Protein AF-A0A6L5WJ77-F1 (afdb_monomer_lite)

InterPro domains:
  IPR001638 Solute-binding protein family 3/N-terminal domain of MltF [PF00497] (5-74)
  IPR018313 Solute-binding protein family 3, conserved site [PS01039] (27-40)
  IPR051455 Bacterial solute-binding protein 3 [PTHR30085] (2-74)

Organism: NCBI:txid2608384

pLDDT: mean 94.42, std 6.98, range [60.84, 98.56]

Secondary structure (DSSP, 8-state):
---EEEEEEESEETTTEEE-TTS-EESHHHHHHHHHHHHHH-TTSEEEEEEE-GGGHHHHHHTTS-SEE-S----

Sequence (75 aa):
SQKRIKIGVRLSQPPFSVLDGNGNFEGFEVELAKKIGEKIIGRGAKIELVGVNANDRVKFLNDNVADLMIANFTQ

Foldseek 3Di:
DFAEFEEEEECDDPQQWHQDPVRDIHHDLVVVQVVVRCVVRHPPGYYHYDHDDLVCVVVCCVVVVGVYYSYDDDD

Structure (mmCIF, N/CA/C/O backbone):
data_AF-A0A6L5WJ77-F1
#
_entry.id   AF-A0A6L5WJ77-F1
#
loop_
_atom_site.group_PDB
_atom_site.id
_atom_site.type_symbol
_atom_site.label_atom_id
_atom_site.label_alt_id
_atom_site.label_comp_id
_atom_site.label_asym_id
_atom_site.label_entity_id
_atom_site.label_seq_id
_atom_site.pdbx_PDB_ins_code
_atom_site.Cartn_x
_atom_site.Cartn_y
_atom_site.Cartn_z
_atom_site.occupancy
_atom_site.B_iso_or_equiv
_atom_site.auth_seq_id
_atom_site.auth_comp_id
_atom_site.auth_asym_id
_atom_site.auth_atom_id
_atom_site.pdbx_PDB_model_num
ATOM 1 N N . SER A 1 1 ? -13.833 1.304 17.999 1.00 66.75 1 SER A N 1
ATOM 2 C CA . SER A 1 1 ? -12.947 0.651 17.013 1.00 66.75 1 SER A CA 1
ATOM 3 C C . SER A 1 1 ? -11.746 1.551 16.760 1.00 66.75 1 SER A C 1
ATOM 5 O O . SER A 1 1 ? -11.901 2.767 16.779 1.00 66.75 1 SER A O 1
ATOM 7 N N . GLN A 1 2 ? -10.543 0.999 16.577 1.00 82.25 2 GLN A N 1
ATOM 8 C CA . GLN A 1 2 ? -9.384 1.802 16.165 1.00 82.25 2 GLN A CA 1
ATOM 9 C C . GLN A 1 2 ? -9.581 2.234 14.703 1.00 82.25 2 GLN A C 1
ATOM 11 O O . GLN A 1 2 ? -9.908 1.398 13.860 1.00 82.25 2 GLN A O 1
ATOM 16 N N . LYS A 1 3 ? -9.418 3.528 14.398 1.00 91.00 3 LYS A N 1
ATOM 17 C CA . LYS A 1 3 ? -9.480 4.035 13.017 1.00 91.00 3 LYS A CA 1
ATOM 18 C C . LYS A 1 3 ? -8.350 3.412 12.190 1.00 91.00 3 LYS A C 1
ATOM 20 O O . LYS A 1 3 ? -7.225 3.300 12.683 1.00 91.00 3 LYS A O 1
ATOM 25 N N . ARG A 1 4 ? -8.650 3.026 10.948 1.00 95.38 4 ARG A N 1
ATOM 26 C CA . ARG A 1 4 ? -7.689 2.445 10.005 1.00 95.38 4 ARG A CA 1
ATOM 27 C C . ARG A 1 4 ? -7.899 3.001 8.599 1.00 95.38 4 ARG A C 1
ATOM 29 O O . ARG A 1 4 ? -9.044 3.217 8.219 1.00 95.38 4 ARG A O 1
ATOM 36 N N . ILE A 1 5 ? -6.805 3.154 7.857 1.00 97.62 5 ILE A N 1
ATOM 37 C CA . ILE A 1 5 ? -6.789 3.368 6.405 1.00 97.62 5 ILE A CA 1
ATOM 38 C C . ILE A 1 5 ? -5.838 2.359 5.750 1.00 97.62 5 ILE A C 1
ATOM 40 O O . ILE A 1 5 ? -4.762 2.085 6.290 1.00 97.62 5 ILE A O 1
ATOM 44 N N . LYS A 1 6 ? -6.238 1.797 4.612 1.00 98.38 6 LYS A N 1
ATOM 45 C CA . LYS A 1 6 ? -5.452 0.883 3.779 1.00 98.38 6 LYS A CA 1
ATOM 46 C C . LYS A 1 6 ? -4.950 1.637 2.554 1.00 98.38 6 LYS A C 1
ATOM 48 O O . LYS A 1 6 ? -5.756 2.138 1.774 1.00 98.38 6 LYS A O 1
ATOM 53 N N . ILE A 1 7 ? -3.639 1.729 2.372 1.00 98.56 7 ILE A N 1
ATOM 54 C CA . ILE A 1 7 ? -3.027 2.498 1.282 1.00 98.56 7 ILE A CA 1
ATOM 55 C C . ILE A 1 7 ? -2.172 1.564 0.433 1.00 98.56 7 ILE A C 1
ATOM 57 O O . ILE A 1 7 ? -1.279 0.896 0.950 1.00 98.56 7 ILE A O 1
ATOM 61 N N . GLY A 1 8 ? -2.449 1.504 -0.868 1.00 98.19 8 GLY A N 1
ATOM 62 C CA . GLY A 1 8 ? -1.678 0.689 -1.795 1.00 98.19 8 GLY A CA 1
ATOM 63 C C . GLY A 1 8 ? -0.372 1.344 -2.223 1.00 98.19 8 GLY A C 1
ATOM 64 O O . GLY A 1 8 ? -0.372 2.522 -2.587 1.00 98.19 8 GLY A O 1
ATOM 65 N N . VAL A 1 9 ? 0.706 0.560 -2.216 1.00 98.12 9 VAL A N 1
ATOM 66 C CA . VAL A 1 9 ? 2.068 0.926 -2.645 1.00 98.12 9 VAL A CA 1
ATOM 67 C C . VAL A 1 9 ? 2.680 -0.206 -3.481 1.00 98.12 9 VAL A C 1
ATOM 69 O O . VAL A 1 9 ? 2.244 -1.359 -3.401 1.00 98.12 9 VAL A O 1
ATOM 72 N N . ARG A 1 10 ? 3.668 0.095 -4.330 1.00 96.25 10 ARG A N 1
ATOM 73 C CA . ARG A 1 10 ? 4.252 -0.902 -5.246 1.00 96.25 10 ARG A CA 1
ATOM 74 C 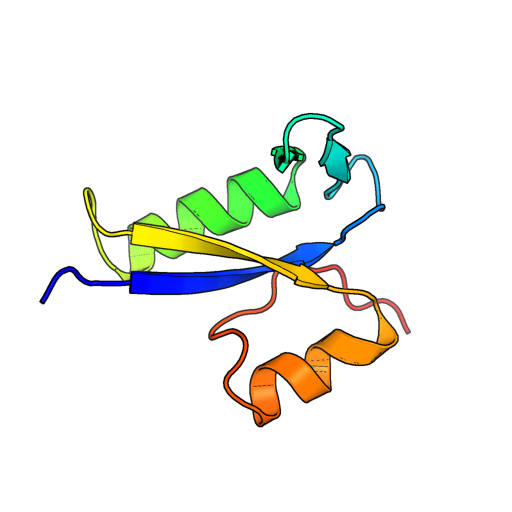C . ARG A 1 10 ? 5.052 -1.975 -4.501 1.00 96.25 10 ARG A C 1
ATOM 76 O O . ARG A 1 10 ? 5.808 -1.682 -3.589 1.00 96.25 10 ARG A O 1
ATOM 83 N N . LEU A 1 11 ? 4.946 -3.226 -4.953 1.00 96.50 11 LEU A N 1
ATOM 84 C CA . LEU A 1 11 ? 5.746 -4.333 -4.403 1.00 96.50 11 LEU A CA 1
ATOM 85 C C . LEU A 1 11 ? 7.241 -4.235 -4.754 1.00 96.50 11 LEU A C 1
ATOM 87 O O . LEU A 1 11 ? 8.092 -4.623 -3.959 1.00 96.50 11 LEU A O 1
ATOM 91 N N . SER A 1 12 ? 7.567 -3.750 -5.954 1.00 95.25 12 SER A N 1
ATOM 92 C CA . SER A 1 12 ? 8.939 -3.736 -6.477 1.00 95.25 12 SER A CA 1
ATOM 93 C C . SER A 1 12 ? 9.123 -2.618 -7.507 1.00 95.25 12 SER A C 1
ATOM 95 O O . SER A 1 12 ? 9.048 -2.827 -8.717 1.00 95.25 12 SER A O 1
ATOM 97 N N . GLN A 1 13 ? 9.276 -1.386 -7.025 1.00 94.50 13 GLN A N 1
ATOM 98 C CA . GLN A 1 13 ? 9.603 -0.214 -7.836 1.00 94.50 13 GLN A CA 1
ATOM 99 C C . GLN A 1 13 ? 10.514 0.753 -7.053 1.00 94.50 13 GLN A C 1
ATOM 101 O O . GLN A 1 13 ? 10.096 1.862 -6.720 1.00 94.50 13 GLN A O 1
ATOM 106 N N . PRO A 1 14 ? 11.761 0.374 -6.726 1.00 93.88 14 PRO A N 1
ATOM 107 C CA . PRO A 1 14 ? 12.710 1.319 -6.144 1.00 93.88 14 PRO A CA 1
ATOM 108 C C . PRO A 1 14 ? 12.993 2.487 -7.116 1.00 93.88 14 PRO A C 1
ATOM 110 O O . PRO A 1 14 ? 12.977 2.283 -8.332 1.00 93.88 14 PRO A O 1
ATOM 113 N N . PRO A 1 15 ? 13.242 3.715 -6.617 1.00 94.88 15 PRO A N 1
ATOM 114 C CA . PRO A 1 15 ? 13.282 4.127 -5.205 1.00 94.88 15 PRO A CA 1
ATOM 115 C C . PRO A 1 15 ? 11.902 4.515 -4.622 1.00 94.88 15 PRO A C 1
ATOM 117 O O . PRO A 1 15 ? 11.818 5.078 -3.530 1.00 94.88 15 PRO A O 1
ATOM 120 N N . PHE A 1 16 ? 10.811 4.257 -5.348 1.00 95.69 16 PHE A N 1
ATOM 121 C CA . PHE A 1 16 ? 9.459 4.669 -4.968 1.00 95.69 16 PHE A CA 1
ATOM 122 C C . PHE A 1 16 ? 8.856 3.770 -3.888 1.00 95.69 16 PHE A C 1
ATOM 124 O O . PHE A 1 16 ? 8.469 4.272 -2.835 1.00 95.69 16 PHE A O 1
ATOM 131 N N . SER A 1 17 ? 8.819 2.456 -4.109 1.00 97.19 17 SER A N 1
ATOM 132 C CA . SER A 1 17 ? 8.407 1.491 -3.089 1.00 97.19 17 SER A CA 1
ATOM 133 C C . SER A 1 17 ? 9.014 0.109 -3.326 1.00 97.19 17 SER A C 1
ATOM 135 O O . SER A 1 17 ? 9.118 -0.341 -4.468 1.00 97.19 17 SER A O 1
ATOM 137 N N . VAL A 1 18 ? 9.413 -0.570 -2.255 1.00 97.19 18 VAL A N 1
ATOM 138 C CA . VAL A 1 18 ? 9.871 -1.964 -2.270 1.00 97.19 18 VAL A CA 1
ATOM 139 C C . VAL A 1 18 ? 9.380 -2.681 -1.014 1.00 97.19 18 VAL A C 1
ATOM 141 O O . VAL A 1 18 ? 9.382 -2.088 0.064 1.00 97.19 18 VAL A O 1
ATOM 144 N N . LEU A 1 19 ? 8.952 -3.936 -1.160 1.00 97.62 19 LEU A N 1
ATOM 145 C CA . LEU A 1 19 ? 8.749 -4.863 -0.046 1.00 97.62 19 LEU A CA 1
ATOM 146 C C . LEU A 1 19 ? 10.057 -5.623 0.209 1.00 97.62 19 LEU A C 1
ATOM 148 O O . LEU A 1 19 ? 10.541 -6.323 -0.683 1.00 97.62 19 LEU A O 1
ATOM 152 N N . ASP A 1 20 ? 10.638 -5.468 1.396 1.00 94.81 20 ASP A N 1
ATOM 153 C CA . ASP A 1 20 ? 11.870 -6.157 1.785 1.00 94.81 20 ASP A CA 1
ATOM 154 C C . ASP A 1 20 ? 11.618 -7.625 2.198 1.00 94.81 20 ASP A C 1
ATOM 156 O O . ASP A 1 20 ? 10.481 -8.090 2.324 1.00 94.81 20 ASP A O 1
ATOM 160 N N . GLY A 1 21 ? 12.699 -8.375 2.440 1.00 95.50 21 GLY A N 1
ATOM 161 C CA . GLY A 1 21 ? 12.621 -9.775 2.880 1.00 95.50 21 GLY A CA 1
ATOM 162 C C . GLY A 1 21 ? 12.046 -9.979 4.290 1.00 95.50 21 GLY A C 1
ATOM 163 O O . GLY A 1 21 ? 11.737 -11.110 4.655 1.00 95.50 21 GLY A O 1
ATOM 164 N N . ASN A 1 22 ? 11.883 -8.908 5.069 1.00 96.56 22 ASN A N 1
ATOM 165 C CA . ASN A 1 22 ? 11.296 -8.930 6.409 1.00 96.56 22 ASN A CA 1
ATOM 166 C C . ASN A 1 22 ? 9.798 -8.577 6.394 1.00 96.56 22 ASN A C 1
ATOM 168 O O . ASN A 1 22 ? 9.162 -8.569 7.448 1.00 96.56 22 ASN A O 1
ATOM 172 N N . GLY A 1 23 ? 9.227 -8.275 5.222 1.00 95.19 23 GLY A N 1
ATOM 173 C CA . GLY A 1 23 ? 7.833 -7.862 5.074 1.00 95.19 23 GLY A CA 1
ATOM 174 C C . GLY A 1 23 ? 7.585 -6.371 5.330 1.00 95.19 23 GLY A C 1
ATOM 175 O O . GLY A 1 23 ? 6.435 -5.972 5.523 1.00 95.19 23 GLY A O 1
ATOM 176 N N . ASN A 1 24 ? 8.631 -5.540 5.330 1.00 97.31 24 ASN A N 1
ATOM 177 C CA . ASN A 1 24 ? 8.533 -4.093 5.482 1.00 97.31 24 ASN A CA 1
ATOM 178 C C . ASN A 1 24 ? 8.528 -3.391 4.125 1.00 97.31 24 ASN A C 1
ATOM 180 O O . ASN A 1 24 ? 9.286 -3.728 3.220 1.00 97.31 24 ASN A O 1
ATOM 184 N N . PHE A 1 25 ? 7.695 -2.361 4.009 1.00 98.12 25 PHE A N 1
ATOM 185 C CA . PHE A 1 25 ? 7.725 -1.457 2.867 1.00 98.12 25 PHE A CA 1
ATOM 186 C C . PHE A 1 25 ? 8.655 -0.270 3.130 1.00 98.12 25 PHE A C 1
ATOM 188 O O . PHE A 1 25 ? 8.567 0.370 4.186 1.00 98.12 25 PHE A O 1
ATOM 195 N N . GLU A 1 26 ? 9.460 0.082 2.129 1.00 97.94 26 GLU A N 1
ATOM 196 C CA . GLU A 1 26 ? 10.366 1.238 2.135 1.00 97.94 26 GLU A CA 1
ATOM 197 C C . GLU A 1 26 ? 10.292 2.022 0.817 1.00 97.94 26 GLU A C 1
ATOM 199 O O . GLU A 1 26 ? 9.889 1.474 -0.208 1.00 97.94 26 GLU A O 1
ATOM 204 N N . GLY A 1 27 ? 10.673 3.305 0.839 1.00 97.06 27 GLY A N 1
ATOM 205 C CA . GLY A 1 27 ? 10.733 4.178 -0.341 1.00 97.06 27 GLY A CA 1
ATOM 206 C C . GLY A 1 27 ? 9.863 5.436 -0.251 1.00 97.06 27 GLY A C 1
ATOM 207 O O . GLY A 1 27 ? 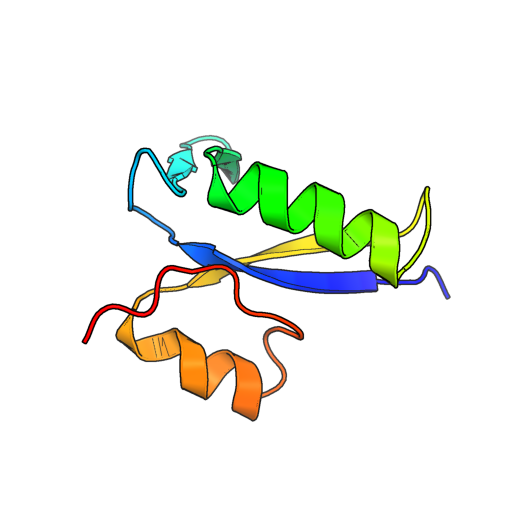9.092 5.632 0.693 1.00 97.06 27 GLY A O 1
ATOM 208 N N . PHE A 1 28 ? 9.982 6.302 -1.259 1.00 97.38 28 PHE A N 1
ATOM 209 C CA . PHE A 1 28 ? 9.293 7.597 -1.300 1.00 97.38 28 PHE A CA 1
ATOM 210 C C . PHE A 1 28 ? 7.760 7.494 -1.180 1.00 97.38 28 PHE A C 1
ATOM 212 O O . PHE A 1 28 ? 7.148 8.215 -0.390 1.00 97.38 28 PHE A O 1
ATOM 219 N N . GLU A 1 29 ? 7.123 6.586 -1.926 1.00 96.50 29 GLU A N 1
ATOM 220 C CA . GLU A 1 29 ? 5.666 6.387 -1.888 1.00 96.50 29 GLU A CA 1
ATOM 221 C C . GLU A 1 29 ? 5.204 5.890 -0.518 1.00 96.50 29 GLU A C 1
ATOM 223 O O . GLU A 1 29 ? 4.121 6.246 -0.056 1.00 96.50 29 GLU A O 1
ATOM 228 N N . VAL A 1 30 ? 6.048 5.114 0.163 1.00 97.94 30 VAL A N 1
ATOM 229 C CA . VAL A 1 30 ? 5.761 4.579 1.494 1.00 97.94 30 VAL A CA 1
ATOM 230 C C . VAL A 1 30 ? 5.760 5.687 2.539 1.00 97.94 30 VAL A C 1
ATOM 232 O O . VAL A 1 30 ? 4.851 5.761 3.371 1.00 97.94 30 VAL A O 1
ATOM 235 N N . GLU A 1 31 ? 6.755 6.573 2.501 1.00 97.88 31 GLU A N 1
ATOM 236 C CA . GLU A 1 31 ? 6.794 7.741 3.382 1.00 97.88 31 GLU A CA 1
ATOM 237 C C . GLU A 1 31 ? 5.622 8.687 3.119 1.00 97.88 31 GLU A C 1
ATOM 239 O O . GLU A 1 31 ? 4.992 9.180 4.062 1.00 97.88 31 GLU A O 1
ATOM 244 N N . LEU A 1 32 ? 5.297 8.907 1.843 1.00 97.62 32 LEU A N 1
ATOM 245 C CA . LEU A 1 32 ? 4.162 9.725 1.441 1.00 97.62 32 LEU A CA 1
ATOM 246 C C . LEU A 1 32 ? 2.835 9.121 1.928 1.00 97.62 32 LEU A C 1
ATOM 248 O O . LEU A 1 32 ? 2.023 9.841 2.509 1.00 97.62 32 LEU A O 1
ATOM 252 N N . ALA A 1 33 ? 2.643 7.807 1.779 1.00 97.81 33 ALA A N 1
ATOM 253 C CA . ALA A 1 33 ? 1.476 7.078 2.279 1.00 97.81 33 ALA A CA 1
ATOM 254 C C . ALA A 1 33 ? 1.314 7.204 3.791 1.00 97.81 33 ALA A C 1
ATOM 256 O O . ALA A 1 33 ? 0.220 7.515 4.265 1.00 97.81 33 ALA A O 1
ATOM 257 N N . LYS A 1 34 ? 2.400 7.044 4.553 1.00 96.88 34 LYS A N 1
ATOM 258 C CA . LYS A 1 34 ? 2.374 7.220 6.011 1.00 96.88 34 LYS A CA 1
ATOM 259 C C . LYS A 1 34 ? 1.976 8.652 6.395 1.00 96.88 34 LYS A C 1
ATOM 261 O O . LYS A 1 34 ? 1.084 8.834 7.221 1.00 96.88 34 LYS A O 1
ATOM 266 N N . LYS A 1 35 ? 2.562 9.671 5.754 1.00 97.06 35 LYS A N 1
ATOM 267 C CA . LYS A 1 35 ? 2.259 11.087 6.044 1.00 97.06 35 LYS A CA 1
ATOM 268 C C . LYS A 1 35 ? 0.826 11.480 5.668 1.00 97.06 35 LYS A C 1
ATOM 270 O O . LYS A 1 35 ? 0.148 12.137 6.457 1.00 97.06 35 LYS A O 1
ATOM 275 N N . ILE A 1 36 ? 0.353 11.080 4.485 1.00 97.31 36 ILE A N 1
ATOM 276 C CA . ILE A 1 36 ? -1.020 11.356 4.036 1.00 97.31 36 ILE A CA 1
ATOM 277 C C . ILE A 1 36 ? -2.026 10.598 4.905 1.00 97.31 36 ILE A C 1
ATOM 279 O O . ILE A 1 36 ? -2.996 11.196 5.367 1.00 97.31 36 ILE A O 1
ATOM 283 N N . GLY A 1 37 ? -1.771 9.318 5.189 1.00 97.12 37 GLY A N 1
ATOM 284 C CA . GLY A 1 37 ? -2.601 8.513 6.080 1.00 97.12 37 GLY A CA 1
ATOM 285 C C . GLY A 1 37 ? -2.762 9.174 7.448 1.00 97.12 37 GLY A C 1
ATOM 286 O O . GLY A 1 37 ? -3.886 9.441 7.863 1.00 97.12 37 GLY A O 1
ATOM 287 N N . GLU A 1 38 ? -1.659 9.539 8.111 1.00 95.94 38 GLU A N 1
ATOM 288 C CA . GLU A 1 38 ? -1.696 10.225 9.412 1.00 95.94 38 GLU A CA 1
ATOM 289 C C . GLU A 1 38 ? -2.504 11.530 9.348 1.00 95.94 38 GLU A C 1
ATOM 291 O O . GLU A 1 38 ? -3.289 11.818 10.253 1.00 95.94 38 GLU A O 1
ATOM 296 N N . LYS A 1 39 ? -2.365 12.306 8.265 1.00 96.31 39 LYS A N 1
ATOM 297 C CA . LYS A 1 39 ? -3.115 13.555 8.078 1.00 96.31 39 LYS A CA 1
ATOM 298 C C . LYS A 1 39 ? -4.626 13.328 7.942 1.00 96.31 39 LYS A C 1
ATOM 300 O O . LYS A 1 39 ? -5.388 14.170 8.411 1.00 96.31 39 LYS A O 1
ATOM 305 N N . ILE A 1 40 ? -5.049 12.223 7.322 1.00 96.25 40 ILE A N 1
ATOM 306 C CA . ILE A 1 40 ? -6.465 11.883 7.1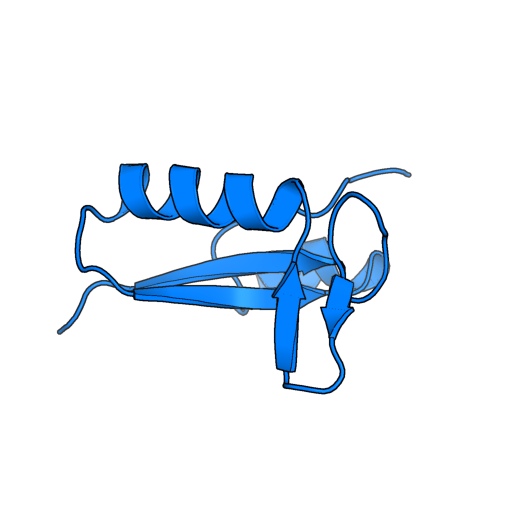09 1.00 96.25 40 ILE A CA 1
ATOM 307 C C . ILE A 1 40 ? -7.099 11.314 8.384 1.00 96.25 40 ILE A C 1
ATOM 309 O O . ILE A 1 40 ? -8.160 11.775 8.803 1.00 96.25 40 ILE A O 1
ATOM 313 N N . ILE A 1 41 ? -6.477 10.300 8.997 1.00 95.12 41 ILE A N 1
ATOM 314 C CA . ILE A 1 41 ? -7.098 9.541 10.101 1.00 95.12 41 ILE A CA 1
ATOM 315 C C . ILE A 1 41 ? -6.637 9.970 11.501 1.00 95.12 41 ILE A C 1
ATOM 317 O O . ILE A 1 41 ? -7.232 9.539 12.495 1.00 95.12 41 ILE A O 1
ATOM 321 N N . GLY A 1 42 ? -5.651 10.866 11.582 1.00 92.69 42 GLY A N 1
ATOM 322 C CA . GLY A 1 42 ? -5.077 11.385 12.819 1.00 92.69 42 GLY A CA 1
ATOM 323 C C . GLY A 1 42 ? -3.932 10.528 13.370 1.00 92.69 42 GLY A C 1
ATOM 324 O O . GLY A 1 42 ? -3.747 9.364 13.009 1.00 92.69 42 GLY A O 1
ATOM 325 N N . ARG A 1 43 ? -3.161 11.115 14.293 1.00 86.44 43 ARG A N 1
ATOM 326 C CA . ARG A 1 43 ? -2.068 10.437 15.009 1.00 86.44 43 ARG A CA 1
ATOM 327 C C . ARG A 1 43 ? -2.575 9.253 15.835 1.00 86.44 43 ARG A C 1
ATOM 329 O O . ARG A 1 43 ? -3.626 9.336 16.462 1.00 86.44 43 ARG A O 1
ATOM 336 N N . GLY A 1 44 ? -1.801 8.166 15.860 1.00 82.88 44 GLY A N 1
ATOM 337 C CA . GLY A 1 44 ? -2.111 6.946 16.622 1.00 82.88 44 GLY A CA 1
ATOM 338 C C . GLY A 1 44 ? -3.132 6.007 15.963 1.00 82.88 44 GLY A C 1
ATOM 339 O O . GLY A 1 44 ? -3.429 4.937 16.501 1.00 82.88 44 GLY A O 1
ATOM 340 N N . ALA A 1 45 ? -3.666 6.376 14.798 1.00 88.88 45 ALA A N 1
ATOM 341 C CA . ALA A 1 45 ? -4.521 5.509 14.001 1.00 88.88 45 ALA A CA 1
ATOM 342 C C . ALA A 1 45 ? -3.687 4.552 13.122 1.00 88.88 45 ALA A C 1
ATOM 344 O O . ALA A 1 45 ? -2.512 4.800 12.846 1.00 88.88 45 ALA A O 1
ATOM 345 N N . LYS A 1 46 ? -4.280 3.426 12.704 1.00 95.56 46 LYS A N 1
ATOM 346 C CA . LYS A 1 46 ? -3.552 2.366 11.992 1.00 95.56 46 LYS A CA 1
ATOM 347 C C . LYS A 1 46 ? -3.479 2.662 10.493 1.00 95.56 46 LYS A C 1
ATOM 349 O O . LYS A 1 46 ? -4.505 2.713 9.820 1.00 95.56 46 LYS A O 1
ATOM 354 N N . ILE A 1 47 ? -2.269 2.784 9.963 1.00 97.06 47 ILE A N 1
ATOM 355 C CA . ILE A 1 47 ? -2.016 2.871 8.521 1.00 97.06 47 ILE A CA 1
ATOM 356 C C . ILE A 1 47 ? -1.549 1.492 8.062 1.00 97.06 47 ILE A C 1
ATOM 358 O O . ILE A 1 47 ? -0.539 0.987 8.546 1.00 97.06 47 ILE A O 1
ATOM 362 N N . GLU A 1 48 ? -2.312 0.863 7.177 1.00 97.50 48 GLU A N 1
ATOM 363 C CA . GLU A 1 48 ? -2.024 -0.463 6.633 1.00 97.50 48 GLU A CA 1
ATOM 364 C C . GLU A 1 48 ? -1.560 -0.311 5.184 1.00 97.50 48 GLU A C 1
ATOM 366 O O . GLU A 1 48 ? -2.269 0.265 4.362 1.00 97.50 48 GLU A O 1
ATOM 371 N N . LEU A 1 49 ? -0.354 -0.784 4.876 1.00 98.19 49 LEU A N 1
ATOM 372 C CA . LEU A 1 49 ? 0.180 -0.737 3.519 1.00 98.19 49 LEU A CA 1
ATOM 373 C C . LEU A 1 49 ? -0.188 -2.021 2.782 1.00 98.19 49 LEU A C 1
ATOM 375 O O . LEU A 1 49 ? 0.021 -3.117 3.299 1.00 98.19 49 LEU A O 1
ATOM 379 N N . VAL A 1 50 ? -0.730 -1.870 1.577 1.00 98.12 50 VAL A N 1
ATOM 380 C CA . VAL A 1 50 ? -1.144 -2.979 0.715 1.00 98.12 50 VAL A CA 1
ATOM 381 C C . VAL A 1 50 ? -0.209 -3.028 -0.489 1.00 98.12 50 VAL A C 1
ATOM 383 O O . VAL A 1 50 ? -0.145 -2.086 -1.274 1.00 98.12 50 VAL A O 1
ATOM 386 N N . GLY A 1 51 ? 0.520 -4.127 -0.649 1.00 97.50 51 GLY A N 1
ATOM 387 C CA . GLY A 1 51 ? 1.363 -4.326 -1.825 1.00 97.50 51 GLY A CA 1
ATOM 388 C C . GLY A 1 51 ? 0.523 -4.533 -3.080 1.00 97.50 51 GLY A C 1
ATOM 389 O O . GLY A 1 51 ? -0.385 -5.363 -3.081 1.00 97.50 51 GLY A O 1
ATOM 390 N N . VAL A 1 52 ? 0.824 -3.797 -4.150 1.00 96.69 52 VAL A N 1
ATOM 391 C CA . VAL A 1 52 ? 0.065 -3.870 -5.404 1.00 96.69 52 VAL A CA 1
ATOM 392 C C . VAL A 1 52 ? 0.978 -3.935 -6.632 1.00 96.69 52 VAL A C 1
ATOM 394 O O . VAL A 1 52 ? 2.019 -3.271 -6.699 1.00 96.69 52 VAL A O 1
ATOM 397 N N . ASN A 1 53 ? 0.578 -4.730 -7.629 1.00 95.06 53 ASN A N 1
ATOM 398 C CA . ASN A 1 53 ? 1.152 -4.683 -8.975 1.00 95.06 53 ASN A CA 1
ATOM 399 C C . ASN A 1 53 ? 0.447 -3.612 -9.817 1.00 95.06 53 ASN A C 1
ATOM 401 O O . ASN A 1 53 ? -0.688 -3.237 -9.540 1.00 95.06 53 ASN A O 1
ATOM 405 N N . ALA A 1 54 ? 1.086 -3.141 -10.889 1.00 94.00 54 ALA A N 1
ATOM 406 C CA . ALA A 1 54 ? 0.536 -2.070 -11.727 1.00 94.00 54 ALA A CA 1
ATOM 407 C C . ALA A 1 54 ? -0.883 -2.371 -12.264 1.00 94.00 54 ALA A C 1
ATOM 409 O O . ALA A 1 54 ? -1.749 -1.494 -12.243 1.00 94.00 54 ALA A O 1
ATOM 410 N N . ASN A 1 55 ? -1.134 -3.616 -12.674 1.00 94.31 55 ASN A N 1
ATOM 411 C CA . ASN A 1 55 ? -2.412 -4.037 -13.255 1.00 94.31 55 ASN A CA 1
ATOM 412 C C . ASN A 1 55 ? -3.548 -4.132 -12.220 1.00 94.31 55 ASN A C 1
ATOM 414 O O . ASN A 1 55 ? -4.716 -4.014 -12.579 1.00 94.31 55 ASN A O 1
ATOM 418 N N . ASP A 1 56 ? -3.219 -4.292 -10.936 1.00 95.50 56 ASP A N 1
ATOM 419 C CA . ASP A 1 56 ? -4.204 -4.566 -9.883 1.00 95.50 56 ASP A CA 1
ATOM 420 C C . ASP A 1 56 ? -4.723 -3.298 -9.189 1.00 95.50 56 ASP A C 1
ATOM 422 O O . ASP A 1 56 ? -5.716 -3.350 -8.466 1.00 95.50 56 ASP A O 1
ATOM 426 N N . ARG A 1 57 ? -4.093 -2.136 -9.415 1.00 95.12 57 ARG A N 1
ATOM 427 C CA . ARG A 1 57 ? -4.366 -0.887 -8.672 1.00 95.12 57 ARG A CA 1
ATOM 428 C C . ARG A 1 57 ? -5.830 -0.461 -8.703 1.00 95.12 57 ARG A C 1
ATOM 430 O O . ARG A 1 57 ? -6.411 -0.177 -7.659 1.00 95.12 57 ARG A O 1
ATOM 437 N N . VAL A 1 58 ? -6.424 -0.417 -9.896 1.00 95.75 58 VAL A N 1
ATOM 438 C CA . VAL A 1 58 ? -7.823 0.011 -10.072 1.00 95.75 58 VAL A CA 1
ATOM 439 C C . VAL A 1 58 ? -8.774 -1.028 -9.485 1.00 95.75 58 VAL A C 1
ATOM 441 O O . VAL A 1 58 ? -9.720 -0.674 -8.786 1.00 95.75 58 VAL A O 1
ATOM 444 N N . LYS A 1 59 ? -8.483 -2.317 -9.696 1.00 97.31 59 LYS A N 1
ATOM 445 C CA . LYS A 1 59 ? -9.265 -3.416 -9.123 1.00 97.31 59 LYS A CA 1
ATOM 446 C C . LYS A 1 59 ? -9.262 -3.364 -7.594 1.00 97.31 59 LYS A C 1
ATOM 448 O O . LYS A 1 59 ? -10.309 -3.517 -6.983 1.00 97.31 59 LYS A O 1
ATOM 453 N N . PHE A 1 60 ? -8.115 -3.100 -6.972 1.00 97.88 60 PHE A N 1
ATOM 454 C CA . PHE A 1 60 ? -7.992 -3.044 -5.514 1.00 97.88 60 PHE A CA 1
ATOM 455 C C . PHE A 1 60 ? -8.794 -1.895 -4.899 1.00 97.88 60 PHE A C 1
ATOM 457 O O . PHE A 1 60 ? -9.313 -2.054 -3.796 1.00 97.88 60 PHE A O 1
ATOM 464 N N . LEU A 1 61 ? -8.917 -0.767 -5.603 1.00 97.38 61 LEU A N 1
ATOM 465 C CA . LEU A 1 61 ? -9.804 0.322 -5.192 1.00 97.38 61 LEU A CA 1
ATOM 466 C C . LEU A 1 61 ? -11.279 -0.080 -5.336 1.00 97.38 61 LEU A C 1
ATOM 468 O O . LEU A 1 61 ? -12.043 0.050 -4.385 1.00 97.38 61 LEU A O 1
ATOM 472 N N . ASN A 1 62 ? -11.669 -0.621 -6.495 1.00 98.12 62 ASN A N 1
ATOM 473 C CA . ASN A 1 62 ? -13.058 -1.008 -6.769 1.00 98.12 62 ASN A CA 1
ATOM 474 C C . ASN A 1 62 ? -13.568 -2.108 -5.826 1.00 98.12 62 ASN A C 1
ATOM 476 O O . ASN A 1 62 ? -14.706 -2.052 -5.368 1.00 98.12 62 ASN A O 1
ATOM 480 N N . ASP A 1 63 ? -12.710 -3.072 -5.498 1.00 98.38 63 ASP A N 1
ATOM 481 C CA . ASP A 1 63 ? -13.037 -4.196 -4.618 1.00 98.38 63 ASP A CA 1
ATOM 482 C C . ASP A 1 63 ? -12.857 -3.851 -3.130 1.00 98.38 63 ASP A C 1
ATOM 484 O O . ASP A 1 63 ? -12.930 -4.731 -2.269 1.00 98.38 63 ASP A O 1
ATOM 488 N N . ASN A 1 64 ? -12.592 -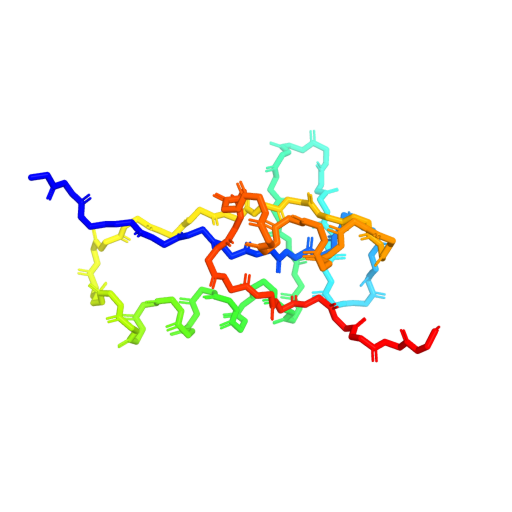2.578 -2.808 1.00 97.56 64 ASN A N 1
ATOM 489 C CA . ASN A 1 64 ? -12.384 -2.095 -1.445 1.00 97.56 64 ASN A CA 1
ATOM 490 C C . ASN A 1 64 ? -11.242 -2.829 -0.710 1.00 97.56 64 ASN A C 1
ATOM 492 O O . ASN A 1 64 ? -11.245 -2.950 0.519 1.00 97.56 64 ASN A O 1
ATOM 496 N N . VAL A 1 65 ? -10.250 -3.341 -1.448 1.00 98.38 65 VAL A N 1
ATOM 497 C CA . VAL A 1 65 ? -9.024 -3.941 -0.895 1.00 98.38 65 VAL A CA 1
ATOM 498 C C . VAL A 1 65 ? -8.146 -2.843 -0.302 1.00 98.38 65 VAL A C 1
ATOM 500 O O . VAL A 1 65 ? -7.620 -3.022 0.798 1.00 98.38 65 VAL A O 1
ATOM 503 N N . ALA A 1 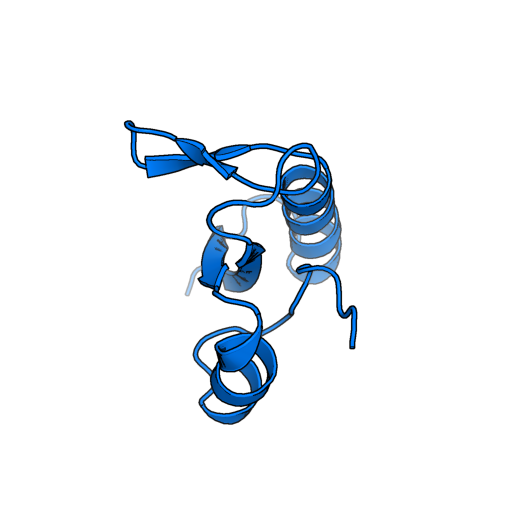66 ? -8.083 -1.678 -0.945 1.00 98.31 66 ALA A N 1
ATOM 504 C CA . ALA A 1 66 ? -7.414 -0.486 -0.440 1.00 98.31 66 ALA A CA 1
ATOM 505 C C . ALA A 1 66 ? -8.306 0.754 -0.580 1.00 98.31 66 ALA A C 1
ATOM 507 O O . ALA A 1 66 ? -9.143 0.821 -1.474 1.00 98.31 66 ALA A O 1
ATOM 508 N N . ASP A 1 67 ? -8.081 1.738 0.286 1.00 98.12 67 ASP A N 1
ATOM 509 C CA . ASP A 1 67 ? -8.879 2.965 0.368 1.00 98.12 67 ASP A CA 1
ATOM 510 C C . ASP A 1 67 ? -8.242 4.114 -0.443 1.00 98.12 67 ASP A C 1
ATOM 512 O O . ASP A 1 67 ? -8.918 5.052 -0.858 1.00 98.12 67 ASP A O 1
ATOM 516 N N . LEU A 1 68 ? -6.922 4.053 -0.664 1.00 97.50 68 LEU A N 1
ATOM 517 C CA . LEU A 1 68 ? -6.133 5.034 -1.414 1.00 97.50 68 LEU A CA 1
ATOM 518 C C . LEU A 1 68 ? -4.990 4.335 -2.161 1.00 97.50 68 LEU A C 1
ATOM 520 O O . LEU A 1 68 ? -4.399 3.394 -1.635 1.00 97.50 68 LEU A O 1
ATOM 524 N N . MET A 1 69 ? -4.631 4.820 -3.352 1.00 97.62 69 MET A N 1
ATOM 525 C CA . MET A 1 69 ? -3.438 4.377 -4.086 1.00 97.62 69 MET A CA 1
ATOM 526 C C . MET A 1 69 ? -2.370 5.464 -4.119 1.00 97.62 69 MET A C 1
ATOM 528 O O . MET A 1 69 ? -2.618 6.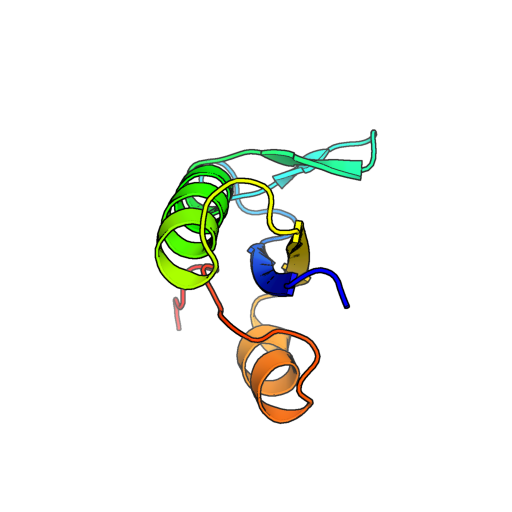568 -4.598 1.00 97.62 69 MET A O 1
ATOM 532 N N . ILE A 1 70 ? -1.161 5.110 -3.688 1.00 96.88 70 ILE A N 1
ATOM 533 C CA . ILE A 1 70 ? 0.066 5.885 -3.894 1.00 96.88 70 ILE A CA 1
ATOM 534 C C . ILE A 1 70 ? 1.074 4.927 -4.527 1.00 96.88 70 ILE A C 1
ATOM 536 O O . ILE A 1 70 ? 1.981 4.413 -3.884 1.00 96.88 70 ILE A O 1
ATOM 540 N N . ALA A 1 71 ? 0.808 4.605 -5.790 1.00 95.19 71 ALA A N 1
ATOM 541 C CA . ALA A 1 71 ? 1.520 3.594 -6.558 1.00 95.19 71 ALA A CA 1
ATOM 542 C C . ALA A 1 71 ? 1.571 4.030 -8.029 1.00 95.19 71 ALA A C 1
ATOM 544 O O . ALA A 1 71 ? 0.733 3.596 -8.828 1.00 95.19 71 ALA A O 1
ATOM 545 N N . ASN A 1 72 ? 2.515 4.923 -8.347 1.00 86.81 72 ASN A N 1
ATOM 546 C CA . ASN A 1 72 ? 2.818 5.540 -9.644 1.00 86.81 72 ASN A CA 1
ATOM 547 C C . ASN A 1 72 ? 1.953 5.031 -10.809 1.00 86.81 72 ASN A C 1
ATOM 549 O O . ASN A 1 72 ? 2.249 3.973 -11.363 1.00 86.81 72 ASN A O 1
ATOM 553 N N . PHE A 1 73 ? 0.952 5.804 -11.237 1.00 79.81 73 PHE A N 1
ATOM 554 C CA . PHE A 1 73 ? 0.161 5.527 -12.439 1.00 79.81 73 PHE A CA 1
ATOM 555 C C . PHE A 1 73 ? 0.890 5.991 -13.707 1.00 79.81 73 PHE A C 1
ATOM 557 O O . PHE A 1 73 ? 0.561 7.016 -14.301 1.00 79.81 73 PHE A O 1
ATOM 564 N N . THR A 1 74 ? 1.875 5.212 -14.139 1.00 69.06 74 THR A N 1
ATOM 565 C CA . THR A 1 74 ? 2.297 5.205 -15.542 1.00 69.06 74 THR A CA 1
ATOM 566 C C . THR A 1 74 ? 1.305 4.393 -16.369 1.00 69.06 74 THR A C 1
ATOM 568 O O . THR A 1 74 ? 0.670 3.479 -15.827 1.00 69.06 74 THR A O 1
ATOM 571 N N . GLN A 1 75 ? 1.183 4.748 -17.653 1.00 60.84 75 GLN A N 1
ATOM 572 C CA . GLN A 1 75 ? 0.414 3.984 -18.641 1.00 60.84 75 GLN A CA 1
ATOM 573 C C . GLN A 1 75 ? 0.872 2.525 -18.694 1.00 60.84 75 GLN A C 1
ATOM 575 O O . GLN A 1 75 ? 2.090 2.289 -18.499 1.00 60.84 75 GLN A O 1
#

Radius of gyration: 11.88 Å; chains: 1; bounding box: 26×23×36 Å